Protein AF-A0A7S3P9U1-F1 (afdb_monomer_lite)

Foldseek 3Di:
DDPVVCVVVVVDDDADPVRVVVFAEAADVVSVVVQVVVVVVVDNDDGPYYDPHNCVVDDPLLQFDFPNVVDDPVVSVVSSVVVVVDAADPDPCPVVDDDDDHHHDPDDDDDPDGGPPD

InterPro domains:
  IPR007120 DNA-directed RNA polymerase, subunit 2, hybrid-binding domain [PF00562] (63-116)
  IPR007647 RNA polymerase Rpb2, domain 5 [PF04567] (4-54)
  IPR015712 DNA-directed RNA polymerase, subunit 2 [PTHR20856] (4-117)
  IPR037033 DNA-directed RNA polymerase, subunit 2, hybrid-binding domain superfamily [G3DSA:2.40.270.10] (60-118)

Structure (mmCIF, N/CA/C/O backbone):
data_AF-A0A7S3P9U1-F1
#
_entry.id   AF-A0A7S3P9U1-F1
#
loop_
_atom_site.group_PDB
_atom_site.id
_atom_site.type_symbol
_atom_site.label_atom_id
_atom_site.label_alt_id
_atom_site.label_comp_id
_atom_site.label_asym_id
_atom_site.label_entity_id
_atom_site.label_seq_id
_atom_site.pdbx_PDB_ins_code
_atom_site.Cartn_x
_atom_site.Cartn_y
_atom_site.Cartn_z
_atom_site.occupancy
_atom_site.B_iso_or_equiv
_atom_site.auth_seq_id
_atom_site.auth_comp_id
_atom_site.auth_asym_id
_atom_site.auth_atom_id
_atom_site.pdbx_PDB_model_num
ATOM 1 N N . MET A 1 1 ? -11.989 -21.130 2.923 1.00 79.19 1 MET A N 1
ATOM 2 C CA . MET A 1 1 ? -12.869 -19.982 3.210 1.00 79.19 1 MET A CA 1
ATOM 3 C C . MET A 1 1 ? -12.404 -18.833 2.336 1.00 79.19 1 MET A C 1
ATOM 5 O O . MET A 1 1 ? -11.224 -18.513 2.377 1.00 79.19 1 MET A O 1
ATOM 9 N N . THR A 1 2 ? -13.273 -18.317 1.475 1.00 93.88 2 THR A N 1
ATOM 10 C CA . THR A 1 2 ? -12.962 -17.242 0.518 1.00 93.88 2 THR A CA 1
ATOM 11 C C . THR A 1 2 ? -13.393 -15.879 1.070 1.00 93.88 2 THR A C 1
ATOM 13 O O . THR A 1 2 ? -14.177 -15.816 2.015 1.00 93.88 2 THR A O 1
ATOM 16 N N . ILE A 1 3 ? -12.925 -14.778 0.470 1.00 91.44 3 ILE A N 1
ATOM 17 C CA . ILE A 1 3 ? -13.379 -13.417 0.827 1.00 91.44 3 ILE A CA 1
ATOM 18 C C . ILE A 1 3 ? -14.899 -13.282 0.652 1.00 91.44 3 ILE A C 1
ATOM 20 O O . ILE A 1 3 ? -15.573 -12.683 1.484 1.00 91.44 3 ILE A O 1
ATOM 24 N N . GLN A 1 4 ? -15.464 -13.916 -0.379 1.00 94.56 4 GLN A N 1
ATOM 25 C CA . GLN A 1 4 ? -16.910 -13.930 -0.603 1.00 94.56 4 GLN A CA 1
ATOM 26 C C . GLN A 1 4 ? -17.672 -14.597 0.549 1.00 94.56 4 GLN A C 1
ATOM 28 O O . GLN A 1 4 ? -18.761 -14.149 0.902 1.00 94.56 4 GLN A O 1
ATOM 33 N N . ASP A 1 5 ? -17.098 -15.629 1.174 1.00 95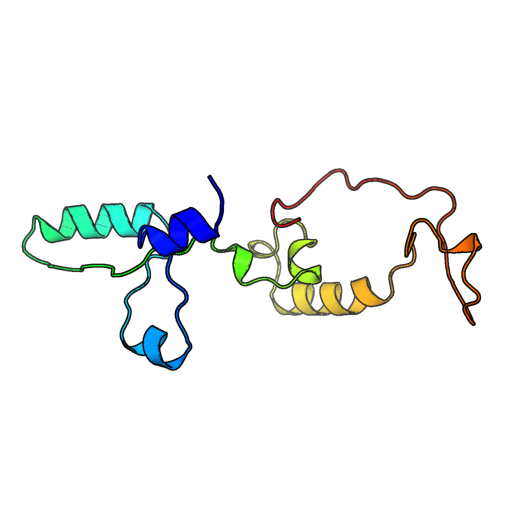.81 5 ASP A N 1
ATOM 34 C CA . ASP A 1 5 ? -17.704 -16.270 2.345 1.00 95.81 5 ASP A CA 1
ATOM 35 C C . ASP A 1 5 ? -17.684 -15.351 3.576 1.00 95.81 5 ASP A C 1
ATOM 37 O O . ASP A 1 5 ? -18.615 -15.387 4.379 1.00 95.81 5 ASP A O 1
ATOM 41 N N . LEU A 1 6 ? -16.645 -14.521 3.731 1.00 95.06 6 LEU A N 1
ATOM 42 C CA . LEU A 1 6 ? -16.548 -13.535 4.816 1.00 95.06 6 LEU A CA 1
ATOM 43 C C . LEU A 1 6 ? -17.583 -12.415 4.656 1.00 95.06 6 LEU A C 1
ATOM 45 O O . LEU A 1 6 ? -18.252 -12.069 5.629 1.00 95.06 6 LEU A O 1
ATOM 49 N N . LEU A 1 7 ? -17.765 -11.924 3.426 1.00 95.00 7 LEU A N 1
ATOM 50 C CA . LEU A 1 7 ? -18.790 -10.933 3.081 1.00 95.00 7 LEU A CA 1
ATOM 51 C C . LEU A 1 7 ? -20.201 -11.486 3.317 1.00 95.00 7 LEU A C 1
ATOM 53 O O . LEU A 1 7 ? -21.010 -10.859 3.992 1.00 95.00 7 LEU A O 1
ATOM 57 N N . ARG A 1 8 ? -20.492 -12.706 2.841 1.00 95.44 8 ARG A N 1
ATOM 58 C CA . ARG A 1 8 ? -21.806 -13.354 3.041 1.00 95.44 8 ARG A CA 1
ATOM 59 C C . ARG A 1 8 ? -22.151 -13.576 4.513 1.00 95.44 8 ARG A C 1
ATOM 61 O O . ARG A 1 8 ? -23.325 -13.583 4.863 1.00 95.44 8 ARG A O 1
ATOM 68 N N . ARG A 1 9 ? -21.145 -13.791 5.364 1.00 95.81 9 ARG A N 1
ATOM 69 C CA . ARG A 1 9 ? -21.317 -13.948 6.816 1.00 95.81 9 ARG A CA 1
ATOM 70 C C . ARG A 1 9 ? -21.411 -12.615 7.565 1.00 95.81 9 ARG A C 1
ATOM 72 O O . ARG A 1 9 ? -21.637 -12.657 8.770 1.00 95.81 9 ARG A O 1
ATOM 79 N N . GLY A 1 10 ? -21.211 -11.479 6.894 1.00 92.56 10 GLY A N 1
ATOM 80 C CA . GLY A 1 10 ? -21.177 -10.157 7.524 1.00 92.56 10 GLY A CA 1
ATOM 81 C C . GLY A 1 10 ? -19.982 -9.960 8.462 1.00 92.56 10 GLY A C 1
ATOM 82 O O . GLY A 1 10 ? -20.109 -9.276 9.468 1.00 92.56 10 GLY A O 1
ATOM 83 N N . ILE A 1 11 ? -18.847 -10.619 8.190 1.00 94.31 11 ILE A N 1
ATOM 84 C CA . ILE A 1 11 ? -17.614 -10.463 8.988 1.00 94.31 11 ILE A CA 1
ATOM 85 C C . ILE A 1 11 ? -16.779 -9.280 8.483 1.00 94.31 11 ILE A C 1
ATOM 87 O O . ILE A 1 11 ? -16.103 -8.625 9.269 1.00 94.31 11 ILE A O 1
ATOM 91 N N . VAL A 1 12 ? -16.804 -9.036 7.172 1.00 94.12 12 VAL A N 1
ATOM 92 C CA . VAL A 1 12 ? -16.129 -7.916 6.507 1.00 94.12 12 VAL A CA 1
ATOM 93 C C . VAL A 1 12 ? -17.188 -7.123 5.755 1.00 94.12 12 VAL A C 1
ATOM 95 O O . VAL A 1 12 ? -18.117 -7.717 5.205 1.00 94.12 12 VAL A O 1
ATOM 98 N N . GLU A 1 13 ? -17.025 -5.808 5.716 1.00 94.12 13 GLU A N 1
ATOM 99 C CA . GLU A 1 13 ? -17.917 -4.866 5.048 1.00 94.12 13 GLU A CA 1
ATOM 100 C C . GLU A 1 13 ? -17.085 -3.909 4.186 1.00 94.12 13 GLU A C 1
ATOM 102 O O . GLU A 1 13 ? -15.963 -3.555 4.551 1.00 94.12 13 GLU A O 1
ATOM 107 N N . TYR A 1 14 ? -17.611 -3.539 3.017 1.00 93.88 14 TYR A N 1
ATOM 108 C CA . TYR A 1 14 ? -17.046 -2.459 2.212 1.00 93.88 14 TYR A CA 1
ATOM 109 C C . TYR A 1 14 ? -17.734 -1.166 2.619 1.00 93.88 14 TYR A C 1
ATOM 111 O O . TYR A 1 14 ? -18.957 -1.110 2.583 1.00 93.88 14 TYR A O 1
ATOM 119 N N . VAL A 1 15 ? -16.943 -0.159 2.973 1.00 94.44 15 VAL A N 1
ATOM 120 C CA . VAL A 1 15 ? -17.427 1.139 3.445 1.00 94.44 15 VAL A CA 1
ATOM 121 C C . VAL A 1 15 ? -17.019 2.198 2.425 1.00 94.44 15 VAL A C 1
ATOM 123 O O . VAL A 1 15 ? -15.838 2.300 2.087 1.00 94.44 15 VAL A O 1
ATOM 126 N N . ASP A 1 16 ? -17.985 2.956 1.905 1.00 96.00 16 ASP A N 1
ATOM 127 C CA . ASP A 1 16 ? -17.719 4.104 1.023 1.00 96.00 16 ASP A CA 1
ATOM 128 C C . ASP A 1 16 ? -17.447 5.392 1.831 1.00 96.00 16 ASP A C 1
ATOM 130 O O . ASP A 1 16 ? -17.805 5.499 3.004 1.00 96.00 16 ASP A O 1
ATOM 134 N N . CYS A 1 17 ? -16.882 6.422 1.193 1.00 94.81 17 CYS A N 1
ATOM 135 C CA . CYS A 1 17 ? -16.540 7.715 1.798 1.00 94.81 17 CYS A CA 1
ATOM 136 C C . CYS A 1 17 ? -17.723 8.387 2.518 1.00 94.81 17 CYS A C 1
ATOM 138 O O . CYS A 1 17 ? -17.537 9.131 3.479 1.00 94.81 17 CYS A O 1
ATOM 140 N N . ASN A 1 18 ? -18.957 8.179 2.042 1.00 95.56 18 ASN A N 1
ATOM 141 C CA . ASN A 1 18 ? -20.140 8.737 2.697 1.00 95.56 18 ASN A CA 1
ATOM 142 C C . ASN A 1 18 ? -20.515 7.968 3.975 1.00 95.56 18 ASN A C 1
ATOM 144 O O . ASN A 1 18 ? -20.963 8.570 4.949 1.00 95.56 18 ASN A O 1
ATOM 148 N N . GLU A 1 19 ? -20.333 6.649 3.972 1.00 93.44 19 GLU A N 1
ATOM 149 C CA . GLU A 1 19 ? -20.610 5.783 5.118 1.00 93.44 19 GLU A CA 1
ATOM 150 C C . GLU A 1 19 ? -19.539 5.940 6.193 1.00 93.44 19 GLU A C 1
ATOM 152 O O . GLU A 1 19 ? -19.877 5.974 7.375 1.00 93.44 19 GLU A O 1
ATOM 157 N N . GLU A 1 20 ? -18.282 6.152 5.788 1.00 93.06 20 GLU A N 1
ATOM 158 C CA . GLU A 1 20 ? -17.150 6.400 6.683 1.00 93.06 20 GLU A CA 1
ATOM 159 C C . GLU A 1 20 ? -17.469 7.506 7.701 1.00 93.06 20 GLU A C 1
ATOM 161 O O . GLU A 1 20 ? -17.241 7.323 8.897 1.00 93.06 20 GLU A O 1
ATOM 166 N N . ASN A 1 21 ? -18.124 8.591 7.262 1.00 92.69 21 ASN A N 1
ATOM 167 C CA . ASN A 1 21 ? -18.530 9.717 8.117 1.00 92.69 21 ASN A CA 1
ATOM 168 C C . ASN A 1 21 ? -19.466 9.327 9.276 1.00 92.69 21 ASN A C 1
ATOM 170 O O . ASN A 1 21 ? -19.525 10.035 10.281 1.00 92.69 21 ASN A O 1
ATOM 174 N N . ASN A 1 22 ? -20.213 8.229 9.138 1.00 92.56 22 ASN A N 1
ATOM 175 C CA . ASN A 1 22 ? -21.133 7.714 10.155 1.00 92.56 22 ASN A CA 1
ATOM 176 C C . ASN A 1 22 ? -20.548 6.530 10.942 1.00 92.56 22 ASN A C 1
ATOM 178 O O . ASN A 1 22 ? -21.211 5.999 11.837 1.00 92.56 22 ASN A O 1
ATOM 182 N N . THR A 1 23 ? -19.325 6.107 10.624 1.00 91.88 23 THR A N 1
ATOM 183 C CA . THR A 1 23 ? -18.642 4.995 11.288 1.00 91.88 23 THR A CA 1
ATOM 184 C C . THR A 1 23 ? -17.556 5.493 12.231 1.00 91.88 23 THR A C 1
ATOM 186 O O . THR A 1 23 ? -16.965 6.554 12.054 1.00 91.88 23 THR A O 1
ATOM 189 N N . LEU A 1 24 ? -17.279 4.699 13.262 1.00 91.19 24 LEU A N 1
ATOM 190 C CA . LEU A 1 24 ? -16.107 4.869 14.112 1.00 91.19 24 LEU A CA 1
ATOM 191 C C . LEU A 1 24 ? -15.211 3.641 13.947 1.00 91.19 24 LEU A C 1
ATOM 193 O O . LEU A 1 24 ? -15.607 2.535 14.336 1.00 91.19 24 LEU A O 1
ATOM 197 N N . ILE A 1 25 ? -14.034 3.836 13.356 1.00 92.00 25 ILE A N 1
ATOM 198 C CA . ILE A 1 25 ? -13.096 2.769 12.987 1.00 92.00 25 ILE A CA 1
ATOM 199 C C . ILE A 1 25 ? -11.938 2.750 13.992 1.00 92.00 25 ILE A C 1
ATOM 201 O O . ILE A 1 25 ? -11.312 3.778 14.249 1.00 92.00 25 ILE A O 1
ATOM 205 N N . ALA A 1 26 ? -11.660 1.590 14.586 1.00 92.50 26 ALA A N 1
ATOM 206 C CA . ALA A 1 26 ? -10.455 1.381 15.385 1.00 92.50 26 ALA A CA 1
ATOM 207 C C . ALA A 1 26 ? -9.262 1.108 14.458 1.00 92.50 26 ALA A C 1
ATOM 209 O O . ALA A 1 26 ? -9.368 0.274 13.564 1.00 92.50 26 ALA A O 1
ATOM 210 N N . VAL A 1 27 ? -8.123 1.770 14.682 1.00 91.06 27 VAL A N 1
ATOM 211 C CA . VAL A 1 27 ? -6.914 1.577 13.854 1.00 91.06 27 VAL A CA 1
ATOM 212 C C . VAL A 1 27 ? -6.158 0.317 14.264 1.00 91.06 27 VAL A C 1
ATOM 214 O O . VAL A 1 27 ? -5.637 -0.406 13.420 1.00 91.06 27 VAL A O 1
ATOM 217 N N . THR A 1 28 ? -6.082 0.040 15.566 1.00 91.81 28 THR A N 1
ATOM 218 C CA . THR A 1 28 ? -5.438 -1.167 16.086 1.00 91.81 28 THR A CA 1
ATOM 219 C C . THR A 1 28 ? -6.340 -1.910 17.062 1.00 91.81 28 THR A C 1
ATOM 221 O O . THR A 1 28 ? -7.189 -1.325 17.735 1.00 91.81 28 THR A O 1
ATOM 224 N N . GLU A 1 29 ? -6.107 -3.215 17.210 1.00 89.88 29 GLU A N 1
ATOM 225 C CA . GLU A 1 29 ? -6.809 -4.048 18.198 1.00 89.88 29 GLU A CA 1
ATOM 226 C C . GLU A 1 29 ? -6.651 -3.510 19.632 1.00 89.88 29 GLU A C 1
ATOM 228 O O . GLU A 1 29 ? -7.557 -3.628 20.454 1.00 89.88 29 GLU A O 1
ATOM 233 N N . ARG A 1 30 ? -5.527 -2.842 19.925 1.00 88.75 30 ARG A N 1
ATOM 234 C CA . ARG A 1 30 ? -5.275 -2.211 21.229 1.00 88.75 30 ARG A CA 1
ATOM 235 C C . ARG A 1 30 ? -6.265 -1.089 21.521 1.00 88.75 30 ARG A C 1
ATOM 237 O O . ARG A 1 30 ? -6.731 -0.974 22.653 1.00 88.75 30 ARG A O 1
ATOM 244 N N . ASP A 1 31 ? -6.610 -0.291 20.514 1.00 86.31 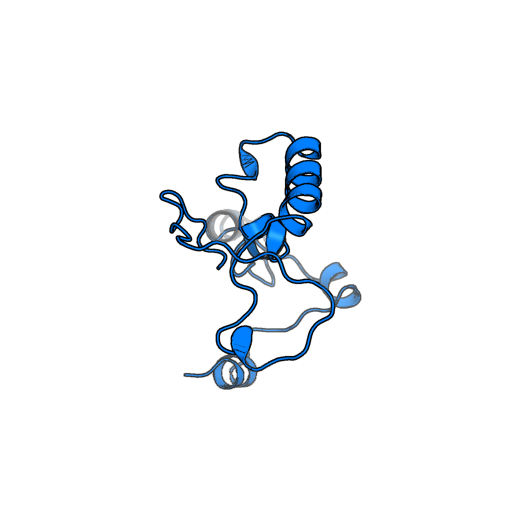31 ASP A N 1
ATOM 245 C CA . ASP A 1 31 ? -7.575 0.801 20.664 1.00 86.31 31 ASP A CA 1
ATOM 246 C C . ASP A 1 31 ? -8.969 0.245 20.981 1.00 86.31 31 ASP A C 1
ATOM 248 O O . ASP A 1 31 ? -9.691 0.785 21.826 1.00 86.31 31 ASP A O 1
ATOM 252 N N . LEU A 1 32 ? -9.310 -0.897 20.375 1.00 85.62 32 LEU A N 1
ATOM 253 C CA . LEU A 1 32 ? -10.543 -1.626 20.656 1.00 85.62 32 LEU A CA 1
ATOM 254 C C . LEU A 1 32 ? -10.562 -2.181 22.092 1.00 85.62 32 LEU A C 1
ATOM 256 O O . LEU A 1 32 ? -11.563 -2.029 22.795 1.00 85.62 32 LEU A O 1
ATOM 260 N N . GLU A 1 33 ? -9.461 -2.769 22.569 1.00 86.38 33 GLU A N 1
ATOM 261 C CA . GLU A 1 33 ? -9.349 -3.254 23.952 1.00 86.38 33 GLU A CA 1
ATOM 262 C C . GLU A 1 33 ? -9.516 -2.136 24.989 1.00 86.38 33 GLU A C 1
ATOM 264 O O . GLU A 1 33 ? -10.184 -2.328 26.012 1.00 86.38 33 GLU A O 1
ATOM 269 N N . VAL A 1 34 ? -8.911 -0.970 24.741 1.00 83.44 34 VAL A N 1
ATOM 270 C CA . VAL A 1 34 ? -9.024 0.203 25.620 1.00 83.44 34 VAL A CA 1
ATOM 271 C C . VAL A 1 34 ? -10.474 0.682 25.683 1.00 83.44 34 VAL A C 1
ATOM 273 O O . VAL A 1 34 ? -10.995 0.880 26.783 1.00 83.44 34 VAL A O 1
ATOM 276 N N . ALA A 1 35 ? -11.163 0.770 24.543 1.00 81.06 35 ALA A N 1
ATOM 277 C CA . ALA A 1 35 ? -12.572 1.158 24.513 1.00 81.06 35 ALA A CA 1
ATOM 278 C C . ALA A 1 35 ? -13.487 0.153 25.232 1.00 81.06 35 ALA A C 1
ATOM 280 O O . ALA A 1 35 ? -14.396 0.557 25.959 1.00 81.06 35 ALA A O 1
ATOM 281 N N . ILE A 1 36 ? -13.230 -1.156 25.112 1.00 80.31 36 ILE A N 1
ATOM 282 C CA . ILE A 1 36 ? -13.996 -2.182 25.841 1.00 80.31 36 ILE A CA 1
ATOM 283 C C . ILE A 1 36 ? -13.814 -2.032 27.359 1.00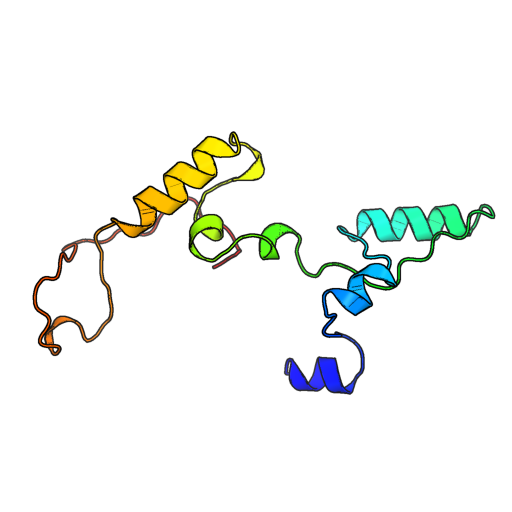 80.31 36 ILE A C 1
ATOM 285 O O . ILE A 1 36 ? -14.785 -2.182 28.107 1.00 80.31 36 ILE A O 1
ATOM 289 N N . LYS A 1 37 ? -12.596 -1.723 27.829 1.00 81.25 37 LYS A N 1
ATOM 290 C CA . LYS A 1 37 ? -12.314 -1.481 29.255 1.00 81.25 37 LYS A CA 1
ATOM 291 C C . LYS A 1 37 ? -13.021 -0.220 29.759 1.00 81.25 37 LYS A C 1
ATOM 293 O O . LYS A 1 37 ? -13.734 -0.297 30.754 1.00 81.25 37 LYS A O 1
ATOM 298 N N . GLN A 1 38 ? -12.922 0.891 29.032 1.00 74.56 38 GLN A N 1
ATOM 299 C CA . GLN A 1 38 ? -13.564 2.165 29.391 1.00 74.56 38 GLN A CA 1
ATOM 300 C C . GLN A 1 38 ? -15.099 2.098 29.344 1.00 74.56 38 GLN A C 1
ATOM 302 O O . GLN A 1 38 ? -15.778 2.689 30.185 1.00 74.56 38 GLN A O 1
ATOM 307 N N . SER A 1 39 ? -15.672 1.289 28.445 1.00 65.56 39 SER A N 1
ATOM 308 C CA . SER A 1 39 ? -17.119 1.049 28.412 1.00 65.56 39 SER A CA 1
ATOM 309 C C . SER A 1 39 ? -17.653 0.362 29.673 1.00 65.56 39 SER A C 1
ATOM 311 O O . SER A 1 39 ? -18.861 0.436 29.914 1.00 65.56 39 SER A O 1
ATOM 313 N N . ARG A 1 40 ? -16.806 -0.302 30.472 1.00 65.19 40 ARG A N 1
ATOM 314 C CA . ARG A 1 40 ? -17.192 -0.861 31.780 1.00 65.19 40 ARG A CA 1
ATOM 315 C C . ARG A 1 40 ? -17.220 0.200 32.886 1.00 65.19 40 ARG A C 1
ATOM 317 O O . ARG A 1 40 ? -17.897 -0.005 33.885 1.00 65.19 40 ARG A O 1
ATOM 324 N N . GLU A 1 41 ? -16.556 1.337 32.680 1.00 65.75 41 GLU A N 1
ATOM 325 C CA . GLU A 1 41 ? -16.425 2.457 33.625 1.00 65.75 41 GLU A CA 1
ATOM 326 C C . GLU A 1 41 ? -17.420 3.606 33.332 1.00 65.75 41 GLU A C 1
ATOM 328 O O . GLU A 1 41 ? -17.205 4.747 33.725 1.00 65.75 41 GLU A O 1
ATOM 333 N N . ASN A 1 42 ? -18.546 3.309 32.664 1.00 60.09 42 ASN A N 1
ATOM 334 C CA . ASN A 1 42 ? -19.620 4.240 32.261 1.00 60.09 42 ASN A CA 1
ATOM 335 C C . ASN A 1 42 ? -19.303 5.244 31.127 1.00 60.09 42 ASN A C 1
ATOM 337 O O . ASN A 1 42 ? -20.176 6.044 30.785 1.00 60.09 42 ASN A O 1
ATOM 341 N N . GLN A 1 43 ? -18.151 5.158 30.450 1.00 60.81 43 GLN A N 1
ATOM 342 C CA . GLN A 1 43 ? -17.905 5.861 29.178 1.00 60.81 43 GLN A CA 1
ATOM 343 C C . GLN A 1 43 ? -18.047 4.902 27.986 1.00 60.81 43 GLN A C 1
ATOM 345 O O . GLN A 1 43 ? -17.117 4.196 27.609 1.00 60.81 43 GLN A O 1
ATOM 350 N N . LYS A 1 44 ? -19.235 4.858 27.370 1.00 61.47 44 LYS A N 1
ATOM 351 C CA . LYS A 1 44 ? -19.511 4.017 26.190 1.00 61.47 44 LYS A CA 1
ATOM 352 C C . LYS A 1 44 ? -18.883 4.604 24.919 1.00 61.47 44 LYS A C 1
ATOM 354 O O . LYS A 1 44 ? -19.580 5.231 24.126 1.00 61.47 44 LYS A O 1
ATOM 359 N N . VAL A 1 45 ? -17.601 4.347 24.683 1.00 68.69 45 VAL A N 1
ATOM 360 C CA . VAL A 1 45 ? -17.034 4.428 23.328 1.00 68.69 45 VAL A CA 1
ATOM 361 C C . VAL A 1 45 ? -17.237 3.067 22.667 1.00 68.69 45 VAL A C 1
ATOM 363 O O . VAL A 1 45 ? -16.758 2.051 23.167 1.00 68.69 45 VAL A O 1
ATOM 366 N N . LYS A 1 46 ? -17.998 3.027 21.571 1.00 77.94 46 LYS A N 1
ATOM 367 C CA . LYS A 1 46 ? -18.205 1.813 20.774 1.00 77.94 46 LYS A CA 1
ATOM 368 C C . LYS A 1 46 ? -17.691 2.049 19.364 1.00 77.94 46 LYS A C 1
ATOM 370 O O . LYS A 1 46 ? -18.293 2.809 18.614 1.00 77.94 46 LYS A O 1
ATOM 375 N N . TYR A 1 47 ? -16.600 1.375 19.022 1.00 89.38 47 TYR A N 1
ATOM 376 C CA . TYR A 1 47 ? -16.171 1.246 17.636 1.00 89.38 47 TYR A CA 1
ATOM 377 C C . TYR A 1 47 ? -17.181 0.405 16.854 1.00 89.38 47 TYR A C 1
ATOM 379 O O . TYR A 1 47 ? -17.757 -0.548 17.382 1.00 89.38 47 TYR A O 1
ATOM 387 N N . THR A 1 48 ? -17.395 0.790 15.604 1.00 90.75 48 THR A N 1
ATOM 388 C CA . THR A 1 48 ? -18.249 0.079 14.643 1.00 90.75 48 THR A CA 1
ATOM 389 C C . THR A 1 48 ? -17.448 -0.920 13.816 1.00 90.75 48 THR A C 1
ATOM 391 O O . THR A 1 48 ? -17.921 -2.023 13.571 1.00 90.75 48 THR A O 1
ATOM 394 N N . HIS A 1 49 ? -16.216 -0.553 13.457 1.00 92.94 49 HIS A N 1
ATOM 395 C CA . HIS A 1 49 ? -15.339 -1.310 12.571 1.00 92.94 49 HIS A CA 1
ATOM 396 C C . HIS A 1 49 ? -13.908 -1.319 13.123 1.00 92.94 49 HIS A C 1
ATOM 398 O O . HIS A 1 49 ? -13.559 -0.522 14.000 1.00 92.94 49 HIS A O 1
ATOM 404 N N . LEU A 1 50 ? -13.083 -2.220 12.596 1.00 92.81 50 LEU A N 1
ATOM 405 C CA . LEU A 1 50 ? -11.653 -2.336 12.871 1.00 92.81 50 LEU A CA 1
ATOM 406 C C . LEU A 1 50 ? -10.914 -2.345 11.530 1.00 92.81 50 LEU A C 1
ATOM 408 O O . LEU A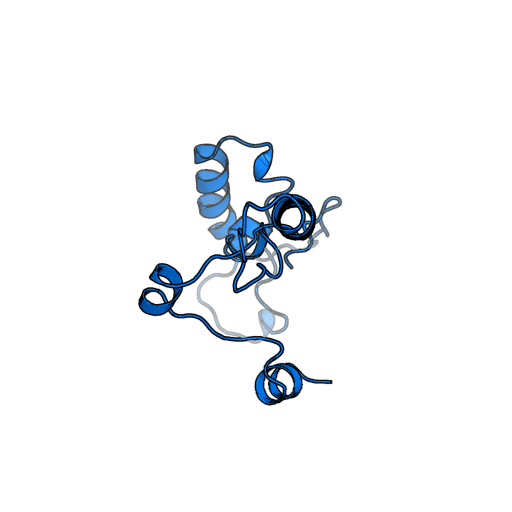 1 50 ? -11.304 -3.084 10.626 1.00 92.81 50 LEU A O 1
ATOM 412 N N . GLU A 1 51 ? -9.857 -1.547 11.422 1.00 93.94 51 GLU A N 1
ATOM 413 C CA . GLU A 1 51 ? -8.975 -1.532 10.258 1.00 93.94 51 GLU A CA 1
ATOM 414 C C . GLU A 1 51 ? -8.244 -2.876 10.123 1.00 93.94 51 GLU A C 1
ATOM 416 O O . GLU A 1 51 ? -7.758 -3.432 11.110 1.00 93.94 51 GLU A O 1
ATOM 421 N N . VAL A 1 52 ? -8.152 -3.413 8.903 1.00 91.88 52 VAL A N 1
ATOM 422 C CA . VAL A 1 52 ? -7.553 -4.743 8.679 1.00 91.88 52 VAL A CA 1
ATOM 423 C C . VAL A 1 52 ? -6.044 -4.718 8.919 1.00 91.88 52 VAL A C 1
ATOM 425 O O . VAL A 1 52 ? -5.502 -5.605 9.576 1.00 91.88 52 VAL A O 1
ATOM 428 N N . ASP A 1 53 ? -5.364 -3.717 8.367 1.00 89.81 53 ASP A N 1
ATOM 429 C CA . ASP A 1 53 ? -3.951 -3.448 8.620 1.00 89.81 53 ASP A CA 1
ATOM 430 C C . ASP A 1 53 ? -3.656 -1.977 8.286 1.00 89.81 53 ASP A C 1
ATOM 432 O O . ASP A 1 53 ? -3.899 -1.569 7.155 1.00 89.81 53 ASP A O 1
ATOM 436 N N . PRO A 1 54 ? -3.083 -1.165 9.192 1.00 89.69 54 PRO A N 1
ATOM 437 C CA . PRO A 1 54 ? -2.854 0.261 8.937 1.00 89.69 54 PRO A CA 1
ATOM 438 C C . PRO A 1 54 ? -1.957 0.573 7.727 1.00 89.69 54 PRO A C 1
ATOM 440 O O . PRO A 1 54 ? -1.944 1.707 7.250 1.00 89.69 54 PRO A O 1
ATOM 443 N N . PHE A 1 55 ? -1.175 -0.393 7.226 1.00 87.81 55 PHE A N 1
ATOM 444 C CA . PHE A 1 55 ? -0.325 -0.194 6.049 1.00 87.81 55 PHE A CA 1
ATOM 445 C C . PHE A 1 55 ? -1.083 -0.276 4.717 1.00 87.81 55 PHE A C 1
ATOM 447 O O . PHE A 1 55 ? -0.505 0.096 3.693 1.00 87.81 55 PHE A O 1
ATOM 454 N N . THR A 1 56 ? -2.353 -0.695 4.705 1.00 88.88 56 THR A N 1
ATOM 455 C CA . THR A 1 56 ? -3.214 -0.722 3.502 1.00 88.88 56 THR A CA 1
ATOM 456 C C . THR A 1 56 ? -3.464 0.669 2.919 1.00 88.88 56 THR A C 1
ATOM 458 O O . THR A 1 56 ? -3.775 0.788 1.736 1.00 88.88 56 THR A O 1
ATOM 461 N N . VAL A 1 57 ? -3.248 1.729 3.707 1.00 91.06 57 VAL A N 1
ATOM 462 C CA . VAL A 1 57 ? -3.294 3.127 3.249 1.00 91.06 57 VAL A CA 1
ATOM 463 C C . VAL A 1 57 ? -2.222 3.442 2.194 1.00 91.06 57 VAL A C 1
ATOM 465 O O . VAL A 1 57 ? -2.348 4.394 1.421 1.00 91.06 57 VAL A O 1
ATOM 468 N N . LEU A 1 58 ? -1.133 2.667 2.155 1.00 91.50 58 LEU A N 1
ATOM 469 C CA . LEU A 1 58 ? -0.049 2.865 1.202 1.00 91.50 58 LEU A CA 1
ATOM 470 C C . LEU A 1 58 ? -0.373 2.182 -0.129 1.00 91.50 58 LEU A C 1
ATOM 472 O O . LEU A 1 58 ? -0.708 1.004 -0.187 1.00 91.50 58 LEU A O 1
ATOM 476 N N . GLY A 1 59 ? -0.170 2.903 -1.233 1.00 90.19 59 GLY A N 1
ATOM 477 C CA . GLY A 1 59 ? -0.211 2.300 -2.564 1.00 90.19 59 GLY A CA 1
ATOM 478 C C . GLY A 1 59 ? 0.957 1.335 -2.808 1.00 90.19 59 GLY A C 1
ATOM 479 O O . GLY A 1 59 ? 1.958 1.357 -2.092 1.00 90.19 59 GLY A O 1
ATOM 480 N N . VAL A 1 60 ? 0.881 0.557 -3.893 1.00 89.56 60 VAL A N 1
ATOM 481 C CA . VAL A 1 60 ? 1.852 -0.500 -4.259 1.00 89.56 60 VAL A CA 1
ATOM 482 C C . VAL A 1 60 ? 3.312 -0.050 -4.120 1.00 89.56 60 VAL A C 1
ATOM 484 O O . VAL A 1 60 ? 4.098 -0.689 -3.429 1.00 89.56 60 VAL A O 1
ATOM 487 N N . VAL A 1 61 ? 3.682 1.082 -4.728 1.00 91.12 61 VAL A N 1
ATOM 488 C CA . VAL A 1 61 ? 5.071 1.580 -4.707 1.00 91.12 61 VAL A CA 1
ATOM 489 C C . VAL A 1 61 ? 5.478 2.093 -3.320 1.00 91.12 61 VAL A C 1
ATOM 491 O O . VAL A 1 61 ? 6.618 1.905 -2.904 1.00 91.12 61 VAL A O 1
ATOM 494 N N . GLY A 1 62 ? 4.552 2.716 -2.585 1.00 91.12 62 GLY A N 1
ATOM 495 C CA . GLY A 1 62 ? 4.798 3.171 -1.213 1.00 91.12 62 GLY A CA 1
ATOM 496 C C . GLY A 1 62 ? 5.003 2.003 -0.250 1.00 91.12 62 GLY A C 1
ATOM 497 O O . GLY A 1 62 ? 5.845 2.085 0.641 1.00 91.12 62 GLY A O 1
ATOM 498 N N . GLY A 1 63 ? 4.305 0.891 -0.496 1.00 90.56 63 GLY A N 1
ATOM 499 C CA . GLY A 1 63 ? 4.460 -0.355 0.240 1.00 90.56 63 GLY A CA 1
ATOM 500 C C . GLY A 1 63 ? 5.858 -0.961 0.125 1.00 90.56 63 GLY A C 1
ATOM 501 O O . GLY A 1 63 ? 6.272 -1.638 1.051 1.00 90.56 63 GLY A O 1
ATOM 502 N N . VAL A 1 64 ? 6.626 -0.698 -0.941 1.00 90.06 64 VAL A N 1
ATOM 503 C CA . VAL A 1 64 ? 7.992 -1.245 -1.121 1.00 90.06 64 VAL A CA 1
ATOM 504 C C . VAL A 1 64 ? 9.038 -0.532 -0.248 1.00 90.06 64 VAL A C 1
ATOM 506 O O . VAL A 1 64 ? 10.115 -1.075 -0.000 1.00 90.06 64 VAL A O 1
ATOM 509 N N . ILE A 1 65 ? 8.744 0.675 0.244 1.00 92.38 65 ILE A N 1
ATOM 510 C CA . ILE A 1 65 ? 9.683 1.453 1.061 1.00 92.38 65 ILE A CA 1
ATOM 511 C C . ILE A 1 65 ? 9.863 0.758 2.422 1.00 92.38 65 ILE A C 1
ATOM 513 O O . ILE A 1 65 ? 8.876 0.537 3.125 1.00 92.38 65 ILE A O 1
ATOM 517 N N . PRO A 1 66 ? 11.097 0.425 2.847 1.00 92.31 66 PRO A N 1
ATOM 518 C CA . PRO A 1 66 ? 11.320 -0.142 4.170 1.00 92.31 66 PRO A CA 1
ATOM 519 C C . PRO A 1 66 ? 11.078 0.924 5.246 1.00 92.31 66 PRO A C 1
ATOM 521 O O . PRO A 1 66 ? 11.620 2.023 5.171 1.00 92.31 66 PRO A O 1
ATOM 524 N N . PHE A 1 67 ? 10.280 0.582 6.261 1.00 92.25 67 PHE A N 1
ATOM 525 C CA . PHE A 1 67 ? 9.972 1.438 7.416 1.00 92.25 67 PHE A CA 1
ATOM 526 C C . PHE A 1 67 ? 9.557 2.882 7.049 1.00 92.25 67 PHE A C 1
ATOM 528 O O . PHE A 1 67 ? 10.171 3.841 7.522 1.00 92.25 67 PHE A O 1
ATOM 535 N N . PRO A 1 68 ? 8.478 3.079 6.265 1.00 91.19 68 PRO A N 1
ATOM 536 C CA . PRO A 1 68 ? 8.104 4.405 5.761 1.00 91.19 68 PRO A CA 1
ATOM 537 C C . PRO A 1 68 ? 7.746 5.397 6.881 1.00 91.19 68 PRO A C 1
ATOM 539 O O . PRO A 1 68 ? 7.922 6.601 6.719 1.00 91.19 68 PRO A O 1
ATOM 542 N N . HIS A 1 69 ? 7.299 4.892 8.033 1.00 91.19 69 HIS A N 1
ATOM 543 C CA . HIS A 1 69 ? 6.958 5.661 9.233 1.00 91.19 69 HIS A CA 1
ATOM 544 C C . HIS A 1 69 ? 8.179 6.208 9.994 1.00 91.19 69 HIS A C 1
ATOM 546 O O . HIS A 1 69 ? 8.026 7.105 10.815 1.00 91.19 69 HIS A O 1
ATOM 552 N N . HIS A 1 70 ? 9.387 5.705 9.719 1.00 94.38 70 HIS A N 1
ATOM 553 C CA . HIS A 1 70 ? 10.639 6.229 10.283 1.00 94.38 70 HIS A CA 1
ATOM 554 C C . HIS A 1 70 ? 11.312 7.268 9.373 1.00 94.38 70 HIS A C 1
ATOM 556 O O . HIS A 1 70 ? 12.415 7.727 9.665 1.00 94.38 70 HIS A O 1
ATOM 562 N N . ASN A 1 71 ? 10.673 7.636 8.260 1.00 94.19 71 ASN A N 1
ATOM 563 C CA . ASN A 1 71 ? 11.220 8.569 7.287 1.00 94.19 71 ASN A CA 1
ATOM 564 C C . ASN A 1 71 ? 10.355 9.828 7.188 1.00 94.19 71 ASN A C 1
ATOM 566 O O . ASN A 1 71 ? 9.155 9.819 7.455 1.00 94.19 71 ASN A O 1
ATOM 570 N N . GLN A 1 72 ? 10.964 10.931 6.763 1.00 95.75 72 GLN A N 1
ATOM 571 C CA . GLN A 1 72 ? 10.223 12.164 6.531 1.00 95.75 72 GLN A CA 1
ATOM 572 C C . GLN A 1 72 ? 9.265 11.992 5.348 1.00 95.75 72 GLN A C 1
ATOM 574 O O . GLN A 1 72 ? 9.668 11.535 4.276 1.00 95.75 72 GLN A O 1
ATOM 579 N N . SER A 1 73 ? 8.021 12.451 5.509 1.00 93.88 73 SER A N 1
ATOM 580 C CA . SER A 1 73 ? 6.984 12.375 4.470 1.00 93.88 73 SER A CA 1
ATOM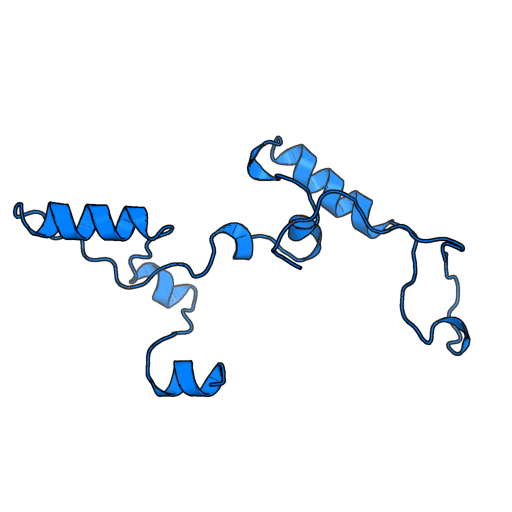 581 C C . SER A 1 73 ? 7.452 12.799 3.063 1.00 93.88 73 SER A C 1
ATOM 583 O O . SER A 1 73 ? 7.244 12.021 2.131 1.00 93.88 73 SER A O 1
ATOM 585 N N . PRO A 1 74 ? 8.134 13.949 2.850 1.00 96.38 74 PRO A N 1
ATOM 586 C CA . PRO A 1 74 ? 8.576 14.329 1.503 1.00 96.38 74 PRO A CA 1
ATOM 587 C C . PRO A 1 74 ? 9.570 13.334 0.881 1.00 96.38 74 PRO A C 1
ATOM 589 O O . PRO A 1 74 ? 9.575 13.142 -0.334 1.00 96.38 74 PRO A O 1
ATOM 592 N N . ARG A 1 75 ? 10.390 12.652 1.692 1.00 95.62 75 ARG A N 1
ATOM 593 C CA . ARG A 1 75 ? 11.358 11.653 1.208 1.00 95.62 75 ARG A CA 1
ATOM 594 C C . ARG A 1 75 ? 10.678 10.380 0.719 1.00 95.62 75 ARG A C 1
ATOM 596 O O . ARG A 1 75 ? 11.137 9.791 -0.263 1.00 95.62 75 ARG A O 1
ATOM 603 N N . ASN A 1 76 ? 9.570 9.995 1.346 1.00 94.25 76 ASN A N 1
ATOM 604 C CA . ASN A 1 76 ? 8.757 8.881 0.868 1.00 94.25 76 ASN A CA 1
ATOM 605 C C . ASN A 1 76 ? 8.183 9.199 -0.519 1.00 94.25 76 ASN A C 1
ATOM 607 O O . ASN A 1 76 ? 8.327 8.393 -1.438 1.00 94.25 76 ASN A O 1
ATOM 611 N N . THR A 1 77 ? 7.654 10.410 -0.718 1.00 94.69 77 THR A N 1
ATOM 612 C CA . THR A 1 77 ? 7.115 10.845 -2.017 1.00 94.69 77 THR A CA 1
ATOM 613 C C . THR A 1 77 ? 8.174 10.849 -3.120 1.00 94.69 77 THR A C 1
ATOM 615 O O . THR A 1 77 ? 7.917 10.350 -4.217 1.00 94.69 77 THR A O 1
ATOM 618 N N . TYR A 1 78 ? 9.387 11.340 -2.839 1.00 94.94 78 TYR A N 1
ATOM 619 C CA . TYR A 1 78 ? 10.479 11.295 -3.818 1.00 94.94 78 TYR A CA 1
ATOM 620 C C . TYR A 1 78 ? 10.839 9.864 -4.211 1.00 94.94 78 TYR A C 1
ATOM 622 O O . TYR A 1 78 ? 11.034 9.580 -5.390 1.00 94.94 78 TYR A O 1
ATOM 630 N N . THR A 1 79 ? 10.888 8.951 -3.243 1.00 94.44 79 THR A N 1
ATOM 631 C CA . THR A 1 79 ? 11.223 7.545 -3.500 1.00 94.44 79 THR A CA 1
ATOM 632 C C . THR A 1 79 ? 10.177 6.881 -4.386 1.00 94.44 79 THR A C 1
ATOM 634 O O . THR A 1 79 ? 10.539 6.183 -5.326 1.00 94.44 79 THR A O 1
ATOM 637 N N . VAL A 1 80 ? 8.890 7.162 -4.163 1.00 94.19 80 VAL A N 1
ATOM 638 C CA . VAL A 1 80 ? 7.808 6.657 -5.021 1.00 94.19 80 VAL A CA 1
ATOM 639 C C . VAL A 1 80 ? 7.951 7.149 -6.463 1.00 94.19 80 VAL A C 1
ATOM 641 O O . VAL A 1 80 ? 7.735 6.378 -7.396 1.00 94.19 80 VAL A O 1
ATOM 644 N N . ALA A 1 81 ? 8.326 8.415 -6.665 1.00 95.81 81 ALA A N 1
ATOM 645 C CA . ALA A 1 81 ? 8.549 8.959 -8.003 1.00 95.81 81 ALA A CA 1
ATOM 646 C C . ALA A 1 81 ? 9.772 8.324 -8.687 1.00 95.81 81 ALA A C 1
ATOM 648 O O . ALA A 1 81 ? 9.680 7.906 -9.839 1.00 95.81 81 ALA A O 1
ATOM 649 N N . MET A 1 82 ? 10.888 8.190 -7.965 1.00 96.12 82 MET A N 1
ATOM 650 C CA . MET A 1 82 ? 12.121 7.583 -8.481 1.00 96.12 82 MET A CA 1
ATOM 651 C C . MET A 1 82 ? 11.961 6.086 -8.770 1.00 96.12 82 MET A C 1
ATOM 653 O O . MET A 1 82 ? 12.470 5.594 -9.771 1.00 96.12 82 MET A O 1
ATOM 657 N N . ALA A 1 83 ? 11.204 5.356 -7.947 1.00 93.06 83 ALA A N 1
ATOM 658 C CA . ALA A 1 83 ? 10.977 3.923 -8.124 1.00 93.06 83 ALA A CA 1
ATOM 659 C C . ALA A 1 83 ? 10.278 3.587 -9.451 1.00 93.06 83 ALA A C 1
ATOM 661 O O . ALA A 1 83 ? 10.509 2.519 -10.009 1.00 93.06 83 ALA A O 1
ATOM 662 N N . LYS A 1 84 ? 9.478 4.507 -10.006 1.00 92.25 84 LYS A N 1
ATOM 663 C CA . LYS A 1 84 ? 8.845 4.336 -11.327 1.00 92.25 84 LYS A CA 1
ATOM 664 C C . LYS A 1 84 ? 9.836 4.384 -12.493 1.00 92.25 84 LYS A C 1
ATOM 666 O O . LYS A 1 84 ? 9.479 3.997 -13.597 1.00 92.25 84 LYS A O 1
ATOM 671 N N . GLN A 1 85 ? 11.050 4.871 -12.255 1.00 93.88 85 GLN A N 1
ATOM 672 C CA . GLN A 1 85 ? 12.133 4.923 -13.238 1.00 93.88 85 GLN A CA 1
ATOM 673 C C . GLN A 1 85 ? 13.115 3.753 -13.076 1.00 93.88 85 GLN A C 1
ATOM 675 O O . GLN A 1 85 ? 14.140 3.711 -13.754 1.00 93.88 85 GLN A O 1
ATOM 680 N N . ALA A 1 86 ? 12.837 2.820 -12.160 1.00 92.81 86 ALA A N 1
ATOM 681 C CA . ALA A 1 86 ? 13.696 1.670 -11.938 1.00 92.81 86 ALA A CA 1
ATOM 682 C C . ALA A 1 86 ? 13.706 0.738 -13.159 1.00 92.81 86 ALA A C 1
ATOM 684 O O . ALA A 1 86 ? 12.684 0.513 -13.805 1.00 92.81 86 ALA A O 1
ATOM 685 N N . MET A 1 87 ? 14.878 0.170 -13.440 1.00 94.88 87 MET A N 1
ATOM 686 C CA . MET A 1 87 ? 15.062 -0.873 -14.449 1.00 94.88 87 MET A CA 1
ATOM 687 C C . MET A 1 87 ? 14.953 -2.248 -13.791 1.00 94.88 87 MET A C 1
ATOM 689 O O . MET A 1 87 ? 15.321 -2.422 -12.627 1.00 94.88 87 MET A O 1
ATOM 693 N N . GLY A 1 88 ? 14.479 -3.239 -14.535 1.00 92.44 88 GLY A N 1
ATOM 694 C CA . GLY A 1 88 ? 14.257 -4.576 -14.004 1.00 92.44 88 GLY A CA 1
ATOM 695 C C . GLY A 1 88 ? 13.608 -5.493 -15.027 1.00 92.44 88 GLY A C 1
ATOM 696 O O . GLY A 1 88 ? 13.567 -5.180 -16.210 1.00 92.44 88 GLY A O 1
ATOM 697 N N . CYS A 1 89 ? 13.117 -6.634 -14.558 1.00 91.25 89 CYS A N 1
ATOM 698 C CA . CYS A 1 89 ? 12.279 -7.510 -15.369 1.00 91.25 89 CYS A CA 1
ATOM 699 C C . CYS A 1 89 ? 10.836 -6.999 -15.306 1.00 91.25 89 CYS A C 1
ATOM 701 O O . CYS A 1 89 ? 10.303 -6.799 -14.210 1.00 91.25 89 CYS A O 1
ATOM 703 N N . ILE A 1 90 ? 10.219 -6.769 -16.463 1.00 91.94 90 ILE A N 1
ATOM 704 C CA . ILE A 1 90 ? 8.842 -6.264 -16.559 1.00 91.94 90 ILE A CA 1
ATOM 705 C C . ILE A 1 90 ? 7.820 -7.404 -16.630 1.00 91.94 90 ILE A C 1
ATOM 707 O O . ILE A 1 90 ? 6.669 -7.230 -16.232 1.00 91.94 90 ILE A O 1
ATOM 711 N N . GLY A 1 91 ? 8.235 -8.577 -17.113 1.00 90.69 91 GLY A N 1
ATOM 712 C CA . GLY A 1 91 ? 7.395 -9.763 -17.229 1.00 90.69 91 GLY A CA 1
ATOM 713 C C . GLY A 1 91 ? 8.166 -10.958 -17.783 1.00 90.69 91 GLY A C 1
ATOM 714 O O . GLY A 1 91 ? 9.196 -10.807 -18.426 1.00 90.69 91 GLY A O 1
ATOM 715 N N . MET A 1 92 ? 7.653 -12.171 -17.560 1.00 92.25 92 MET A N 1
ATOM 716 C CA . MET A 1 92 ? 8.330 -13.401 -18.005 1.00 92.25 92 MET A CA 1
ATOM 717 C C . MET A 1 92 ? 8.370 -13.569 -19.533 1.00 92.25 92 MET A C 1
ATOM 719 O O . MET A 1 92 ? 9.243 -14.257 -20.047 1.00 92.25 92 MET A O 1
ATOM 723 N N . ASN A 1 93 ? 7.438 -12.952 -20.261 1.00 93.56 93 ASN A N 1
ATOM 724 C CA . ASN A 1 93 ? 7.335 -13.022 -21.721 1.00 93.56 93 ASN A CA 1
ATOM 725 C C . ASN A 1 93 ? 7.930 -11.790 -22.429 1.00 93.56 93 ASN A C 1
ATOM 727 O O . ASN A 1 93 ? 7.574 -11.514 -23.573 1.00 93.56 93 ASN A O 1
ATOM 731 N N . GLU A 1 94 ? 8.808 -11.035 -21.763 1.00 92.06 94 GLU A N 1
ATOM 732 C CA . GLU A 1 94 ? 9.379 -9.792 -22.304 1.00 92.06 94 GLU A CA 1
ATOM 733 C C . GLU A 1 94 ? 10.242 -10.003 -23.561 1.00 92.06 94 GLU A C 1
ATOM 735 O O . GLU A 1 94 ? 10.329 -9.100 -24.384 1.00 92.06 94 GLU A O 1
ATOM 740 N N . TYR A 1 95 ? 10.802 -11.201 -23.768 1.00 90.31 95 TYR A N 1
ATOM 741 C CA . TYR A 1 95 ? 11.582 -11.544 -24.970 1.00 90.31 95 TYR A CA 1
ATOM 742 C C . TYR A 1 95 ? 10.735 -11.919 -26.193 1.00 90.31 95 TYR A C 1
ATOM 744 O O . TYR A 1 95 ? 11.215 -11.836 -27.319 1.00 90.31 95 TYR A O 1
ATOM 752 N N . GLU A 1 96 ? 9.483 -12.325 -25.980 1.00 93.62 96 GLU A N 1
ATOM 753 C CA . GLU A 1 96 ? 8.549 -12.688 -27.057 1.00 93.62 96 GLU A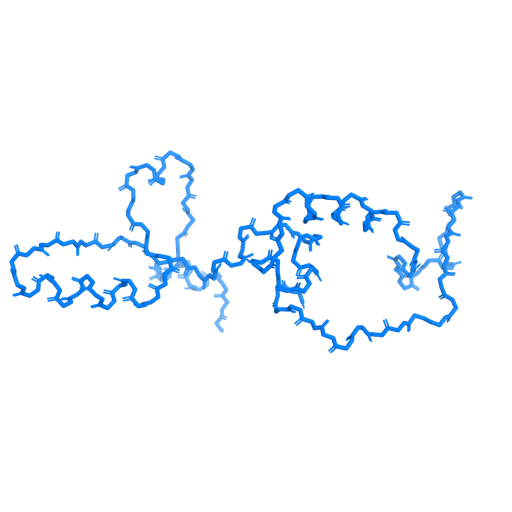 CA 1
ATOM 754 C C . GLU A 1 96 ? 7.731 -11.475 -27.528 1.00 93.62 96 GLU A C 1
ATOM 756 O O . GLU A 1 96 ? 7.090 -11.499 -28.581 1.00 93.62 96 GLU A O 1
ATOM 761 N N . ARG A 1 97 ? 7.717 -10.397 -26.734 1.00 94.00 97 ARG A N 1
ATOM 762 C CA . ARG A 1 97 ? 6.934 -9.193 -27.004 1.00 94.00 97 ARG A CA 1
ATOM 763 C C . ARG A 1 97 ? 7.751 -8.192 -27.818 1.00 94.00 97 ARG A C 1
ATOM 765 O O . ARG A 1 97 ? 8.894 -7.896 -27.493 1.00 94.00 97 ARG A O 1
ATOM 772 N N . MET A 1 98 ? 7.140 -7.616 -28.853 1.00 92.25 98 MET A N 1
ATOM 773 C CA . MET A 1 98 ? 7.735 -6.497 -29.587 1.00 92.25 98 MET A CA 1
ATOM 774 C C . MET A 1 98 ? 7.379 -5.168 -28.914 1.00 92.25 98 MET A C 1
ATOM 776 O O . MET A 1 98 ? 6.315 -4.608 -29.172 1.00 92.25 98 MET A O 1
ATOM 780 N N . ASP A 1 99 ? 8.273 -4.664 -28.064 1.00 91.12 99 ASP A N 1
ATOM 781 C CA . ASP A 1 99 ? 8.201 -3.310 -27.504 1.00 91.12 99 ASP A CA 1
ATOM 782 C C . ASP A 1 99 ? 9.238 -2.378 -28.145 1.00 91.12 99 ASP A C 1
ATOM 784 O O . ASP A 1 99 ? 10.245 -2.822 -28.692 1.00 91.12 99 ASP A O 1
ATOM 788 N N . GLY A 1 100 ? 9.012 -1.064 -28.048 1.00 92.56 100 GLY A N 1
ATOM 789 C CA . GLY A 1 100 ? 9.927 -0.065 -28.609 1.00 92.56 100 GLY A CA 1
ATOM 790 C C . GLY A 1 100 ? 11.283 0.011 -27.894 1.00 92.56 100 GLY A C 1
ATOM 791 O O . GLY A 1 100 ? 12.323 0.010 -28.546 1.00 92.56 100 GLY A O 1
ATOM 792 N N . LEU A 1 101 ? 11.286 0.097 -26.560 1.00 91.44 101 LEU A N 1
ATOM 793 C CA . LEU A 1 101 ? 12.502 0.178 -25.745 1.00 91.44 101 LEU A CA 1
ATOM 794 C C . LEU A 1 101 ? 12.252 -0.453 -24.372 1.00 91.44 101 LEU A C 1
ATOM 796 O O . LEU A 1 101 ? 11.344 -0.030 -23.658 1.00 91.44 101 LEU A O 1
ATOM 800 N N . ILE A 1 102 ? 13.076 -1.434 -23.998 1.00 92.31 102 ILE A N 1
ATOM 801 C CA . ILE A 1 102 ? 13.042 -2.100 -22.689 1.00 92.31 102 ILE A CA 1
ATOM 802 C C . ILE A 1 102 ? 14.446 -2.079 -22.085 1.00 92.31 102 ILE A C 1
ATOM 804 O O . ILE A 1 102 ? 15.432 -2.338 -22.775 1.00 92.31 102 ILE A O 1
ATOM 808 N N . TYR A 1 103 ? 14.525 -1.805 -20.783 1.00 92.12 103 TYR A N 1
ATOM 809 C CA . TYR A 1 103 ? 15.758 -1.893 -20.008 1.00 92.12 103 TYR A CA 1
ATOM 810 C C . TYR A 1 103 ? 15.667 -3.024 -18.980 1.00 92.12 103 TYR A C 1
ATOM 812 O O . TYR A 1 103 ? 15.053 -2.858 -17.923 1.00 92.12 103 TYR A O 1
ATOM 820 N N . THR A 1 104 ? 16.317 -4.151 -19.277 1.00 92.25 104 THR A N 1
ATOM 821 C CA . THR A 1 104 ? 16.302 -5.352 -18.428 1.00 92.25 104 THR A CA 1
ATOM 822 C C . THR A 1 104 ? 17.614 -5.526 -17.664 1.00 92.25 104 THR A C 1
ATOM 824 O O . THR A 1 104 ? 18.706 -5.365 -18.211 1.00 92.25 104 THR A O 1
ATOM 827 N N . LEU A 1 105 ? 17.516 -5.900 -16.387 1.00 93.94 105 LEU A N 1
ATOM 828 C CA . LEU A 1 105 ? 18.665 -6.306 -15.574 1.00 93.94 105 LEU A CA 1
ATOM 829 C C . LEU A 1 105 ? 19.036 -7.769 -15.848 1.00 93.94 105 LEU A C 1
ATOM 831 O O . LEU A 1 105 ? 18.189 -8.645 -15.726 1.00 93.94 105 LEU A O 1
ATOM 835 N N . ILE A 1 106 ? 20.317 -8.042 -16.119 1.00 93.81 106 ILE A N 1
ATOM 836 C CA . ILE A 1 106 ? 20.817 -9.412 -16.353 1.00 93.81 106 ILE A CA 1
ATOM 837 C C . ILE A 1 106 ? 20.760 -10.257 -15.066 1.00 93.81 106 ILE A C 1
ATOM 839 O O . ILE A 1 106 ? 20.412 -11.433 -15.107 1.00 93.81 106 ILE A O 1
ATOM 843 N N . TYR A 1 107 ? 21.073 -9.656 -13.912 1.00 95.81 107 TYR A N 1
ATOM 844 C CA . TYR A 1 107 ? 21.105 -10.339 -12.613 1.00 95.81 107 TYR A CA 1
ATOM 845 C C . TYR A 1 107 ? 20.311 -9.557 -11.552 1.00 95.81 107 TYR A C 1
ATOM 847 O O . TYR A 1 107 ? 20.905 -8.845 -10.737 1.00 95.81 107 TYR A O 1
ATOM 855 N N . PRO A 1 108 ? 18.968 -9.636 -11.549 1.00 94.50 108 PRO A N 1
ATOM 856 C CA . PRO A 1 108 ? 18.154 -8.987 -10.528 1.00 94.50 108 PRO A CA 1
ATOM 857 C C . PRO A 1 108 ? 18.363 -9.647 -9.158 1.00 94.50 108 PRO A C 1
ATOM 859 O O . PRO A 1 108 ? 18.422 -10.870 -9.035 1.00 94.50 108 PRO A O 1
ATOM 862 N N . GLN A 1 109 ? 18.449 -8.832 -8.107 1.00 95.00 109 GLN A N 1
ATOM 863 C CA . GLN A 1 109 ? 18.634 -9.301 -6.734 1.00 95.00 109 GLN A CA 1
ATOM 864 C C . GLN A 1 109 ? 17.364 -9.109 -5.904 1.00 95.00 109 GLN A C 1
ATOM 866 O O . GLN A 1 109 ? 16.636 -8.128 -6.057 1.00 95.00 109 GLN A O 1
ATOM 871 N N . LYS A 1 110 ? 17.113 -10.040 -4.980 1.00 92.31 110 LYS A N 1
ATOM 872 C CA . LYS A 1 110 ? 16.035 -9.916 -3.995 1.00 92.31 110 LYS A CA 1
ATOM 873 C C . LYS A 1 110 ? 16.498 -8.993 -2.859 1.00 92.31 110 LYS A C 1
ATOM 875 O O . LYS A 1 110 ? 17.566 -9.243 -2.299 1.00 92.31 110 LYS A O 1
ATOM 880 N N . PRO A 1 111 ? 15.712 -7.971 -2.474 1.00 92.81 111 PRO A N 1
ATOM 881 C CA . PRO A 1 111 ? 16.082 -7.101 -1.364 1.00 92.81 111 PRO A CA 1
ATOM 882 C C . PRO A 1 111 ? 16.144 -7.896 -0.054 1.00 92.81 111 PRO A C 1
ATOM 884 O O . PRO A 1 111 ? 15.309 -8.776 0.184 1.00 92.81 111 PRO A O 1
ATOM 887 N N . MET A 1 112 ? 17.130 -7.575 0.791 1.00 94.31 112 MET A N 1
ATOM 888 C CA . MET A 1 112 ? 17.313 -8.214 2.103 1.00 94.31 112 MET A CA 1
ATOM 889 C C . MET A 1 112 ? 16.189 -7.862 3.080 1.00 94.31 112 MET A C 1
ATOM 891 O O . MET A 1 112 ? 15.685 -8.737 3.778 1.00 94.31 112 MET A O 1
ATOM 895 N N . VAL A 1 113 ? 15.786 -6.590 3.117 1.00 93.38 113 VAL A N 1
ATOM 896 C CA . VAL A 1 113 ? 14.685 -6.106 3.956 1.00 93.38 113 VAL A CA 1
ATOM 897 C C . VAL A 1 113 ? 13.445 -5.956 3.087 1.00 93.38 113 VAL A C 1
ATOM 899 O O . VAL A 1 113 ? 13.504 -5.356 2.015 1.00 93.38 113 VAL A O 1
ATOM 902 N N . LYS A 1 114 ? 12.328 -6.512 3.553 1.00 89.50 114 LYS A N 1
ATOM 903 C CA . LYS A 1 114 ? 11.040 -6.490 2.859 1.00 89.50 114 LYS A CA 1
ATOM 904 C C . LYS A 1 114 ? 9.945 -5.990 3.784 1.00 89.50 114 LYS A C 1
ATOM 906 O O . LYS A 1 114 ? 9.930 -6.336 4.964 1.00 89.50 114 LYS A O 1
ATOM 911 N N . SER A 1 115 ? 9.027 -5.210 3.235 1.00 86.75 115 SER A N 1
ATOM 912 C CA . SER A 1 115 ? 7.731 -4.937 3.849 1.00 86.75 115 SER A CA 1
ATOM 913 C C . SER A 1 115 ? 6.782 -6.123 3.639 1.00 86.75 115 SER A C 1
ATOM 915 O O . SER A 1 115 ? 7.020 -6.971 2.783 1.00 86.75 115 SER A O 1
ATOM 917 N N . ARG A 1 116 ? 5.718 -6.211 4.449 1.00 73.69 116 ARG A N 1
ATOM 918 C CA . ARG A 1 116 ? 4.690 -7.269 4.348 1.00 73.69 116 ARG A CA 1
ATOM 919 C C . ARG A 1 116 ? 3.534 -6.915 3.409 1.00 73.69 116 ARG A C 1
ATOM 921 O O . ARG A 1 116 ? 2.647 -7.737 3.225 1.00 73.69 116 ARG A O 1
ATOM 928 N N . THR A 1 117 ? 3.534 -5.706 2.856 1.00 67.75 117 THR A N 1
ATOM 929 C CA . THR A 1 117 ? 2.448 -5.191 2.012 1.00 67.75 117 THR A CA 1
ATOM 930 C C . THR A 1 117 ? 2.411 -5.871 0.633 1.00 67.75 117 THR A C 1
ATOM 932 O O . THR A 1 117 ? 1.375 -5.825 -0.025 1.00 67.75 117 THR A O 1
ATOM 935 N N . LEU A 1 118 ? 3.511 -6.517 0.208 1.00 55.25 118 LEU A N 1
ATOM 936 C CA . LEU A 1 118 ? 3.656 -7.270 -1.048 1.00 55.25 118 LEU A CA 1
ATOM 937 C C . LEU A 1 118 ? 4.474 -8.557 -0.857 1.00 55.25 118 LEU A C 1
ATOM 939 O O . LEU A 1 118 ? 5.515 -8.505 -0.159 1.00 55.25 118 LEU A O 1
#

Radius of gyration: 21.05 Å; chains: 1; bounding box: 43×34×63 Å

Organism: NCBI:txid265554

pLDDT: mean 89.41, std 8.6, range [55.25, 96.38]

Secondary structure (DSSP, 8-state):
--HHHHHHTTSS----HHHHTT--EESSHHHHHHHHHHGGGT-----SEE-S-GGGGS-HHHHTSSSGGGS-HHHHHHHHHHHTT--S---TTTTTS--S-----SS----SS--S--

Sequence (118 aa):
MTIQDLLRRGIVEYVDCNEENNTLIAVTERDLEVAIKQSRENQKVKYTHLEVDPFTVLGVVGGVIPFPHHNQSPRNTYTVAMAKQAMGCIGMNEYERMDGLIYTLIYPQKPMVKSRTL